Protein AF-A0A6V7NV25-F1 (afdb_monomer_lite)

Radius of gyration: 14.27 Å; chains: 1; bounding box: 36×25×39 Å

Foldseek 3Di:
DQDPVLVVLLVLLVVCVVCVVVVNCVVVVVVLVVSLVVCVVCVVVSLVSCLVPLLSLLSNLCSCVVVPHDDDPCSCQSQADPVRHGDPVQVVPPSSVVSVVVCVVSPDPPPPD

Sequence (113 aa):
MINEETVVVDDKLELIDALQQLGIDYHFEKEIKHALDSIFSKFDDIRVETKDNAYIIALLFRLLRGHGFRVSQDIFDQFKDENGSFKSNLSNQIKSLLSLYETSYMAVEEKIH

InterPro domains:
  IPR001906 Terpene synthase, N-terminal domain [PF01397] (9-110)
  IPR008930 Terpenoid cyclases/protein prenyltransferase alpha-alpha toroid [SSF48239] (11-110)
  IPR036965 Terpene synthase, N-terminal domain superfamily [G3DSA:1.50.10.130] (1-112)
  IPR050148 Terpene synthase-like [PTHR31225] (10-111)

Secondary structure (DSSP, 8-state):
---HHHHHHHHHHHHHHHHHHTT-GGGSHHHHHHHHHHHHHTHHHHHHHTTT-HHHHHHHHHHHHHTT----GGGGGGGB-TTSSBPTTGGG-HHHHHHHHHHHTT-------

pLDDT: mean 83.26, std 14.36, range [36.59, 97.81]

Structure (mmCIF, N/CA/C/O backbone):
data_AF-A0A6V7NV25-F1
#
_entry.id   AF-A0A6V7NV25-F1
#
loop_
_atom_site.group_PDB
_atom_site.id
_atom_site.type_symbol
_atom_site.label_atom_id
_atom_site.label_alt_id
_atom_site.label_comp_id
_atom_site.label_asym_id
_atom_site.label_entity_id
_atom_site.label_seq_id
_atom_site.pdbx_PDB_ins_code
_atom_site.Cartn_x
_atom_site.Cartn_y
_atom_site.Cartn_z
_atom_site.occupancy
_atom_site.B_iso_or_equiv
_atom_site.auth_seq_id
_atom_site.auth_comp_id
_atom_site.auth_asym_id
_atom_site.auth_atom_id
_atom_site.pdbx_PDB_model_num
ATOM 1 N N . MET A 1 1 ? 18.784 11.569 -1.602 1.00 36.59 1 MET A N 1
ATOM 2 C CA . MET A 1 1 ? 18.303 11.927 -0.253 1.00 36.59 1 MET A CA 1
ATOM 3 C C . MET A 1 1 ? 16.893 11.399 -0.163 1.00 36.59 1 MET A C 1
ATOM 5 O O . MET A 1 1 ? 16.108 11.740 -1.034 1.00 36.59 1 MET A O 1
ATOM 9 N N . ILE A 1 2 ? 16.623 10.501 0.780 1.00 47.16 2 ILE A N 1
ATOM 10 C CA . ILE A 1 2 ? 15.261 10.024 1.037 1.00 47.16 2 ILE A CA 1
ATOM 11 C C . ILE A 1 2 ? 14.559 11.169 1.780 1.00 47.16 2 ILE A C 1
ATOM 13 O O . ILE A 1 2 ? 15.124 11.682 2.746 1.00 47.16 2 ILE A O 1
ATOM 17 N N . ASN A 1 3 ? 13.428 11.645 1.260 1.00 56.56 3 ASN A N 1
ATOM 18 C CA . ASN A 1 3 ? 12.645 12.723 1.863 1.00 56.56 3 ASN A CA 1
ATOM 19 C C . ASN A 1 3 ? 12.005 12.188 3.161 1.00 56.56 3 ASN A C 1
ATOM 21 O O . ASN A 1 3 ? 11.512 11.061 3.185 1.00 56.56 3 ASN A O 1
ATOM 25 N N . GLU A 1 4 ? 12.045 12.962 4.250 1.00 60.41 4 GLU A N 1
ATOM 26 C CA . GLU A 1 4 ? 11.432 12.573 5.532 1.00 60.41 4 GLU A CA 1
ATOM 27 C C . GLU A 1 4 ? 9.930 12.297 5.368 1.00 60.41 4 GLU A C 1
ATOM 29 O O . GLU A 1 4 ? 9.388 11.414 6.028 1.00 60.41 4 GLU A O 1
ATOM 34 N N . GLU A 1 5 ? 9.271 12.988 4.434 1.00 60.59 5 GLU A N 1
ATOM 35 C CA . GLU A 1 5 ? 7.863 12.754 4.111 1.00 60.59 5 GLU A CA 1
ATOM 36 C C . GLU A 1 5 ? 7.623 11.359 3.504 1.00 60.59 5 GLU A C 1
ATOM 38 O O . GLU A 1 5 ? 6.633 10.717 3.853 1.00 60.59 5 GLU A O 1
ATOM 43 N N . THR A 1 6 ? 8.556 10.838 2.694 1.00 60.28 6 THR A N 1
ATOM 44 C CA . THR A 1 6 ? 8.481 9.482 2.119 1.00 60.28 6 THR A CA 1
ATOM 45 C C . THR A 1 6 ? 8.623 8.407 3.198 1.00 60.28 6 THR A C 1
ATOM 47 O O . THR A 1 6 ? 7.832 7.470 3.233 1.00 60.28 6 THR A O 1
ATOM 50 N N . VAL A 1 7 ? 9.576 8.567 4.127 1.00 63.34 7 VAL A N 1
ATOM 51 C CA . VAL A 1 7 ? 9.783 7.613 5.240 1.00 63.34 7 VAL A CA 1
ATOM 52 C C . VAL A 1 7 ? 8.521 7.503 6.100 1.00 63.34 7 VAL A C 1
ATOM 54 O O . VAL A 1 7 ? 8.102 6.412 6.470 1.00 63.34 7 VAL A O 1
ATOM 57 N N . VAL A 1 8 ? 7.854 8.633 6.349 1.00 76.12 8 VAL A N 1
ATOM 58 C CA . VAL A 1 8 ? 6.612 8.675 7.134 1.00 76.12 8 VAL A CA 1
ATOM 59 C C . VAL A 1 8 ? 5.437 8.000 6.412 1.00 76.12 8 VAL A C 1
ATOM 61 O O . VAL A 1 8 ? 4.517 7.512 7.072 1.00 76.12 8 VAL A O 1
ATOM 64 N N . VAL A 1 9 ? 5.419 7.979 5.076 1.00 84.06 9 VAL A N 1
ATOM 65 C CA . VAL A 1 9 ? 4.394 7.261 4.299 1.00 84.06 9 VAL A CA 1
ATOM 66 C C . VAL A 1 9 ? 4.655 5.757 4.316 1.00 84.06 9 VAL A C 1
ATOM 68 O O . VAL A 1 9 ? 3.708 5.000 4.542 1.00 84.06 9 VAL A O 1
ATOM 71 N N . ASP A 1 10 ? 5.910 5.335 4.150 1.00 88.06 10 ASP A N 1
ATOM 72 C CA . ASP A 1 10 ? 6.311 3.925 4.202 1.00 88.06 10 ASP A CA 1
ATOM 73 C C . ASP A 1 10 ? 5.915 3.299 5.548 1.00 88.06 10 ASP A C 1
ATOM 75 O O . ASP A 1 10 ? 5.169 2.317 5.578 1.00 88.06 10 ASP A O 1
ATOM 79 N N . ASP A 1 11 ? 6.288 3.941 6.661 1.00 90.94 11 ASP A N 1
ATOM 80 C CA . ASP A 1 11 ? 5.966 3.473 8.016 1.00 90.94 11 ASP A CA 1
ATOM 81 C C . ASP A 1 11 ? 4.448 3.365 8.253 1.00 90.94 11 ASP A C 1
ATOM 83 O O . ASP A 1 11 ? 3.968 2.454 8.933 1.00 90.94 11 ASP A O 1
ATOM 87 N N . LYS A 1 12 ? 3.656 4.284 7.683 1.00 93.00 12 LYS A N 1
ATOM 88 C CA . LYS A 1 12 ? 2.188 4.240 7.783 1.00 93.00 12 LYS A CA 1
ATOM 89 C C . LYS A 1 12 ? 1.599 3.070 7.008 1.00 93.00 12 LYS A C 1
ATOM 91 O O . LYS A 1 12 ? 0.691 2.420 7.522 1.00 93.00 12 LYS A O 1
ATOM 96 N N . LEU A 1 13 ? 2.076 2.814 5.790 1.00 93.69 13 LEU A N 1
ATOM 97 C CA . LEU A 1 13 ? 1.615 1.683 4.983 1.00 93.69 13 LEU A CA 1
ATOM 98 C C . LEU A 1 13 ? 1.954 0.360 5.675 1.00 93.69 13 LEU A C 1
ATOM 100 O O . LEU A 1 13 ? 1.082 -0.499 5.791 1.00 93.69 13 LEU A O 1
ATOM 104 N N . GLU A 1 14 ? 3.173 0.223 6.200 1.00 94.19 14 GLU A N 1
ATOM 105 C CA . GLU A 1 14 ? 3.587 -0.968 6.948 1.00 94.19 14 GLU A CA 1
ATOM 106 C C . GLU A 1 14 ? 2.778 -1.162 8.234 1.00 94.19 14 GLU A C 1
ATOM 108 O O . GLU A 1 14 ? 2.383 -2.284 8.551 1.00 94.19 14 GLU A O 1
ATOM 113 N N . LEU A 1 15 ? 2.477 -0.082 8.963 1.00 96.06 15 LEU A N 1
ATOM 114 C CA . LEU A 1 15 ? 1.642 -0.158 10.160 1.00 96.06 15 LEU A CA 1
ATOM 115 C C . LEU A 1 15 ? 0.222 -0.625 9.829 1.00 96.06 15 LEU A C 1
ATOM 117 O O . LEU A 1 15 ? -0.300 -1.511 10.505 1.00 96.06 15 LEU A O 1
ATOM 121 N N . ILE A 1 16 ? -0.405 -0.044 8.802 1.00 96.44 16 ILE A N 1
ATOM 122 C CA . ILE A 1 16 ? -1.745 -0.459 8.365 1.00 96.44 16 ILE A CA 1
ATOM 123 C C . ILE A 1 16 ? -1.717 -1.932 7.954 1.00 96.44 16 ILE A C 1
ATOM 125 O O . ILE A 1 16 ? -2.584 -2.697 8.375 1.00 96.44 16 ILE A O 1
ATOM 129 N N . ASP A 1 17 ? -0.708 -2.345 7.186 1.00 94.81 17 ASP A N 1
ATOM 130 C CA . ASP A 1 17 ? -0.560 -3.735 6.768 1.00 94.81 17 ASP A CA 1
ATOM 131 C C . ASP A 1 17 ? -0.420 -4.688 7.962 1.00 94.81 17 ASP A C 1
ATOM 133 O O . ASP A 1 17 ? -1.117 -5.698 8.039 1.00 94.81 17 ASP A O 1
ATOM 137 N N . ALA A 1 18 ? 0.407 -4.334 8.947 1.00 96.12 18 ALA A N 1
ATOM 138 C CA . ALA A 1 18 ? 0.572 -5.122 10.163 1.00 96.12 18 ALA A CA 1
ATOM 139 C C . ALA A 1 18 ? -0.745 -5.263 10.947 1.00 96.12 18 ALA A C 1
ATOM 141 O O . ALA A 1 18 ? -1.063 -6.355 11.419 1.00 96.12 18 ALA A O 1
ATOM 142 N N . LEU A 1 19 ? -1.541 -4.192 11.059 1.00 96.69 19 LEU A N 1
ATOM 143 C CA . LEU A 1 19 ? -2.858 -4.243 11.708 1.00 96.69 19 LEU A CA 1
ATOM 144 C C . LEU A 1 19 ? -3.814 -5.207 10.988 1.00 96.69 19 LEU A C 1
ATOM 146 O O . LEU A 1 19 ? -4.515 -5.973 11.653 1.00 96.69 19 LEU A O 1
ATOM 150 N N . GLN A 1 20 ? -3.809 -5.201 9.650 1.00 94.56 20 GLN A N 1
ATOM 151 C CA . GLN A 1 20 ? -4.627 -6.105 8.834 1.00 94.56 20 GLN A CA 1
ATOM 152 C C . GLN A 1 20 ? -4.165 -7.561 8.945 1.00 94.56 20 GLN A C 1
ATOM 154 O O . GLN A 1 20 ? -4.988 -8.455 9.131 1.00 94.56 20 GLN A O 1
ATOM 159 N N . GLN A 1 21 ? -2.854 -7.815 8.896 1.00 93.25 21 GLN A N 1
ATOM 160 C CA . GLN A 1 21 ? -2.291 -9.162 9.047 1.00 93.25 21 GLN A CA 1
ATOM 161 C C . GLN A 1 21 ? -2.566 -9.763 10.432 1.00 93.25 21 GLN A C 1
ATOM 163 O O . GLN A 1 21 ? -2.750 -10.973 10.562 1.00 93.25 21 GLN A O 1
ATOM 168 N N . LEU A 1 22 ? -2.618 -8.921 11.466 1.00 96.50 22 LEU A N 1
ATOM 169 C CA . LEU A 1 22 ? -2.988 -9.321 12.823 1.00 96.50 22 LEU A CA 1
ATOM 170 C C . LEU A 1 22 ? -4.508 -9.463 13.020 1.00 96.50 22 LEU A C 1
ATOM 172 O O . LEU A 1 22 ? -4.932 -9.979 14.054 1.00 96.50 22 LEU A O 1
ATOM 176 N N . GLY A 1 23 ? -5.326 -9.020 12.060 1.00 95.81 23 GLY A N 1
ATOM 177 C CA . GLY A 1 23 ? -6.788 -9.064 12.139 1.00 95.81 23 GLY A CA 1
ATOM 178 C C . GLY A 1 23 ? -7.373 -8.153 13.221 1.00 95.81 23 GLY A C 1
ATOM 179 O O . GLY A 1 23 ? -8.406 -8.484 13.802 1.00 95.81 23 GLY A O 1
ATOM 180 N N . ILE A 1 24 ? -6.695 -7.044 13.536 1.00 97.75 24 ILE A N 1
ATOM 181 C CA . ILE A 1 24 ? -7.101 -6.076 14.575 1.00 97.75 24 ILE A CA 1
ATOM 182 C C . ILE A 1 24 ? -7.397 -4.680 14.017 1.00 97.75 24 ILE A C 1
ATOM 184 O O . ILE A 1 24 ? -7.662 -3.746 14.774 1.00 97.75 24 ILE A O 1
ATOM 188 N N . ASP A 1 25 ? -7.361 -4.526 12.697 1.00 96.44 25 ASP A N 1
ATOM 189 C CA . ASP A 1 25 ? -7.649 -3.288 11.975 1.00 96.44 25 ASP A CA 1
ATOM 190 C C . ASP A 1 25 ? -9.073 -2.761 12.216 1.00 96.44 25 ASP A C 1
ATOM 192 O O . ASP A 1 25 ? -9.287 -1.550 12.180 1.00 96.44 25 ASP A O 1
ATOM 196 N N . TYR A 1 26 ? -10.017 -3.633 12.590 1.00 96.12 26 TYR A N 1
ATOM 197 C CA . TYR A 1 26 ? -11.385 -3.256 12.975 1.00 96.12 26 TYR A CA 1
ATOM 198 C C . TYR A 1 26 ? -11.460 -2.290 14.176 1.00 96.12 26 TYR A C 1
ATOM 200 O O . TYR A 1 26 ? -12.458 -1.593 14.361 1.00 96.12 26 TYR A O 1
ATOM 208 N N . HIS A 1 27 ? -10.414 -2.212 15.005 1.00 97.81 27 HIS A N 1
ATOM 209 C CA . HIS A 1 27 ? -10.335 -1.220 16.082 1.00 97.81 27 HIS A CA 1
ATOM 210 C C . HIS A 1 27 ? -9.985 0.191 15.591 1.00 97.81 27 HIS A C 1
ATOM 212 O O . HIS A 1 27 ? -10.183 1.150 16.336 1.00 97.81 27 HIS A O 1
ATOM 218 N N . PHE A 1 28 ? -9.476 0.316 14.364 1.00 96.81 28 PHE A N 1
ATOM 219 C CA . PHE A 1 28 ? -8.865 1.530 13.821 1.00 96.81 28 PHE A CA 1
ATOM 220 C C . PHE A 1 28 ? -9.443 1.918 12.452 1.00 96.81 28 PHE A C 1
ATOM 222 O O . PHE A 1 28 ? -8.795 2.623 11.680 1.00 96.81 28 PHE A O 1
ATOM 229 N N . GLU A 1 29 ? -10.646 1.448 12.106 1.00 95.88 29 GLU A N 1
ATOM 230 C CA . GLU A 1 29 ? -11.224 1.624 10.763 1.00 95.88 29 GLU A CA 1
ATOM 231 C C . GLU A 1 29 ? -11.243 3.092 10.305 1.00 95.88 29 GLU A C 1
ATOM 233 O O . GLU A 1 29 ? -10.977 3.395 9.141 1.00 95.88 29 GLU A O 1
ATOM 238 N N . LYS A 1 30 ? -11.536 4.024 11.222 1.00 97.00 30 LYS A N 1
ATOM 239 C CA . LYS A 1 30 ? -11.608 5.461 10.914 1.00 97.00 30 LYS A CA 1
ATOM 240 C C . LYS A 1 30 ? -10.224 6.050 10.670 1.00 97.00 30 LYS A C 1
ATOM 242 O O . LYS A 1 30 ? -10.041 6.811 9.723 1.00 97.00 30 LYS A O 1
ATOM 247 N N . GLU A 1 31 ? -9.266 5.701 11.516 1.00 97.06 31 GLU A N 1
ATOM 248 C CA . GLU A 1 31 ? -7.877 6.134 11.445 1.00 97.06 31 GLU A CA 1
ATOM 249 C C . GLU A 1 31 ? -7.216 5.617 10.167 1.00 97.06 31 GLU A C 1
ATOM 251 O O . GLU A 1 31 ? -6.581 6.390 9.449 1.00 97.06 31 GLU A O 1
ATOM 256 N N . ILE A 1 32 ? -7.432 4.338 9.846 1.00 97.06 32 ILE A N 1
ATOM 257 C CA . ILE A 1 32 ? -6.948 3.704 8.618 1.00 97.06 32 ILE A CA 1
ATOM 258 C C . ILE A 1 32 ? -7.559 4.397 7.404 1.00 97.06 32 ILE A C 1
ATOM 260 O O . ILE A 1 32 ? -6.826 4.808 6.507 1.00 97.06 32 ILE A O 1
ATOM 264 N N . LYS A 1 33 ? -8.881 4.605 7.391 1.00 96.06 33 LYS A N 1
ATOM 265 C CA . LYS A 1 33 ? -9.546 5.302 6.288 1.00 96.06 33 LYS A CA 1
ATOM 266 C C . LYS A 1 33 ? -8.986 6.707 6.077 1.00 96.06 33 LYS A C 1
ATOM 268 O O . LYS A 1 33 ? -8.616 7.045 4.960 1.00 96.06 33 LYS A O 1
ATOM 273 N N . HIS A 1 34 ? -8.862 7.502 7.140 1.00 96.31 34 HIS A N 1
ATOM 274 C CA . HIS A 1 34 ? -8.298 8.850 7.048 1.00 96.31 34 HIS A CA 1
ATOM 275 C C . HIS A 1 34 ? -6.842 8.844 6.558 1.00 96.31 34 HIS A C 1
ATOM 277 O O . HIS A 1 34 ? -6.447 9.722 5.788 1.00 96.31 34 HIS A O 1
ATOM 283 N N . ALA A 1 35 ? -6.037 7.870 6.990 1.00 95.62 35 ALA A N 1
ATOM 284 C CA . ALA A 1 35 ? -4.666 7.724 6.521 1.00 95.62 35 ALA A CA 1
ATOM 285 C C . ALA A 1 35 ? -4.620 7.398 5.022 1.00 95.62 35 ALA A C 1
ATOM 287 O O . ALA A 1 35 ? -3.874 8.045 4.287 1.00 95.62 35 ALA A O 1
ATOM 288 N N . LEU A 1 36 ? -5.448 6.457 4.559 1.00 96.12 36 LEU A N 1
ATOM 289 C CA . LEU A 1 36 ? -5.529 6.082 3.147 1.00 96.12 36 LEU A CA 1
ATOM 290 C C . LEU A 1 36 ? -6.097 7.207 2.273 1.00 96.12 36 LEU A C 1
ATOM 292 O O . LEU A 1 36 ? -5.556 7.437 1.198 1.00 96.12 36 LEU A O 1
ATOM 296 N N . ASP A 1 37 ? -7.095 7.962 2.742 1.00 96.38 37 ASP A N 1
ATOM 297 C CA . ASP A 1 37 ? -7.601 9.162 2.055 1.00 96.38 37 ASP A CA 1
ATOM 298 C C . ASP A 1 37 ? -6.477 10.199 1.865 1.00 96.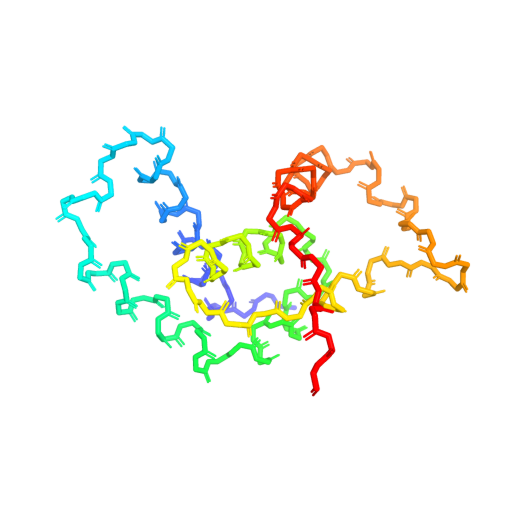38 37 ASP A C 1
ATOM 300 O O . ASP A 1 37 ? -6.293 10.757 0.780 1.00 96.38 37 ASP A O 1
ATOM 304 N N . SER A 1 38 ? -5.679 10.428 2.915 1.00 94.44 38 SER A N 1
ATOM 305 C CA . SER A 1 38 ? -4.539 11.348 2.878 1.00 94.44 38 SER A CA 1
ATOM 306 C C . SER A 1 38 ? -3.453 10.878 1.905 1.00 94.44 38 SER A C 1
ATOM 308 O O . SER A 1 38 ? -2.971 11.668 1.093 1.00 94.44 38 SER A O 1
ATOM 310 N N . ILE A 1 39 ? -3.113 9.589 1.935 1.00 94.06 39 ILE A N 1
ATOM 311 C CA . ILE A 1 39 ? -2.156 8.973 1.008 1.00 94.06 39 ILE A CA 1
ATOM 312 C C . ILE A 1 39 ? -2.663 9.068 -0.435 1.00 94.06 39 ILE A C 1
ATOM 314 O O . ILE A 1 39 ? -1.921 9.488 -1.318 1.00 94.06 39 ILE A O 1
ATOM 318 N N . PHE A 1 40 ? -3.937 8.755 -0.679 1.00 94.62 40 PHE A N 1
ATOM 319 C CA . PHE A 1 40 ? -4.528 8.814 -2.014 1.00 94.62 40 PHE A CA 1
ATOM 320 C C . PHE A 1 40 ? -4.537 10.241 -2.577 1.00 94.62 40 PHE A C 1
ATOM 322 O O . PHE A 1 40 ? -4.267 10.441 -3.758 1.00 94.62 40 PHE A O 1
ATOM 329 N N . SER A 1 41 ? -4.764 11.252 -1.732 1.00 94.50 41 SER A N 1
ATOM 330 C CA . SER A 1 41 ? -4.703 12.659 -2.155 1.00 94.50 41 SER A CA 1
ATOM 331 C C . SER A 1 41 ? -3.319 13.106 -2.647 1.00 94.50 41 SER A C 1
ATOM 333 O O . SER A 1 41 ? -3.230 14.065 -3.408 1.00 94.50 41 SER A O 1
ATOM 335 N N . LYS A 1 42 ? -2.257 12.397 -2.241 1.00 92.94 42 LYS A N 1
ATOM 336 C CA . LYS A 1 42 ? -0.856 12.635 -2.624 1.00 92.94 42 LYS A CA 1
ATOM 337 C C . LYS A 1 42 ? -0.288 11.500 -3.485 1.00 92.94 42 LYS A C 1
ATOM 339 O O . LYS A 1 42 ? 0.925 11.313 -3.547 1.00 92.94 42 LYS A O 1
ATOM 344 N N . PHE A 1 43 ? -1.158 10.702 -4.107 1.00 90.38 43 PHE A N 1
ATOM 345 C CA . PHE A 1 43 ? -0.774 9.440 -4.739 1.00 90.38 43 PHE A CA 1
ATOM 346 C C . PHE A 1 43 ? 0.330 9.599 -5.790 1.00 90.38 43 PHE A C 1
ATOM 348 O O . PHE A 1 43 ? 1.291 8.832 -5.777 1.00 90.38 43 PHE A O 1
ATOM 355 N N . ASP A 1 44 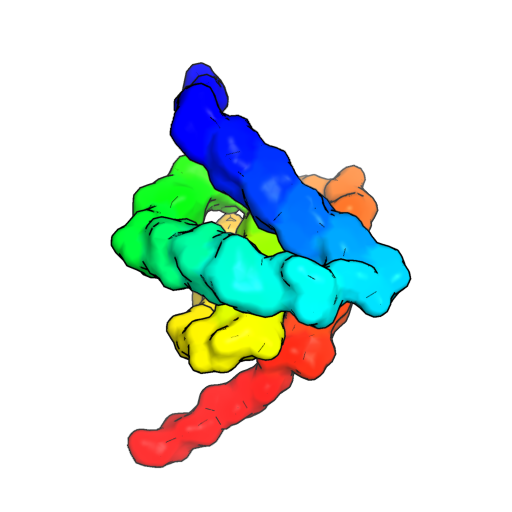? 0.219 10.596 -6.671 1.00 89.44 44 ASP A N 1
ATOM 356 C CA . ASP A 1 44 ? 1.196 10.801 -7.746 1.00 89.44 44 ASP A CA 1
ATOM 357 C C . ASP A 1 44 ? 2.575 11.210 -7.210 1.00 89.44 44 ASP A C 1
ATOM 359 O O . ASP A 1 44 ? 3.587 10.676 -7.666 1.00 89.44 44 ASP A O 1
ATOM 363 N N . ASP A 1 45 ? 2.623 12.080 -6.197 1.00 89.81 45 ASP A N 1
ATOM 364 C CA . ASP A 1 45 ? 3.874 12.499 -5.554 1.00 89.81 45 ASP A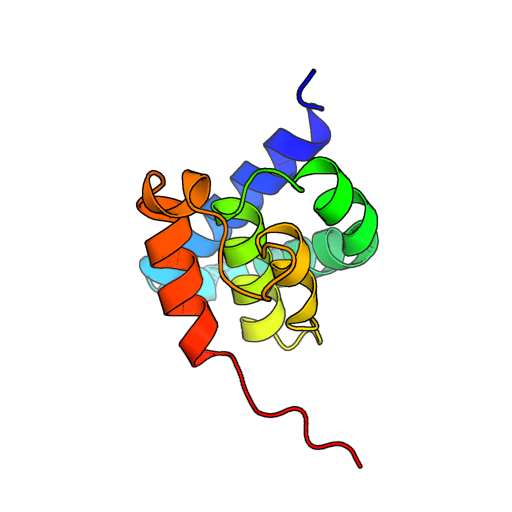 CA 1
ATOM 365 C C . ASP A 1 45 ? 4.558 11.304 -4.876 1.00 89.81 45 ASP A C 1
ATOM 367 O O . ASP A 1 45 ? 5.729 11.015 -5.134 1.00 89.81 45 ASP A O 1
ATOM 371 N N . ILE A 1 46 ? 3.795 10.535 -4.088 1.00 87.38 46 ILE A N 1
ATOM 372 C CA . ILE A 1 46 ? 4.284 9.331 -3.400 1.00 87.38 46 ILE A CA 1
ATOM 373 C C . ILE A 1 46 ? 4.790 8.304 -4.415 1.00 87.38 46 ILE A C 1
ATOM 375 O O . ILE A 1 46 ? 5.861 7.726 -4.227 1.00 87.38 46 ILE A O 1
ATOM 379 N N . ARG A 1 47 ? 4.060 8.080 -5.515 1.00 85.62 47 ARG A N 1
ATOM 380 C CA . ARG A 1 47 ? 4.464 7.153 -6.582 1.00 85.62 47 ARG A CA 1
ATOM 381 C C . ARG A 1 47 ? 5.799 7.559 -7.207 1.00 85.62 47 ARG A C 1
ATOM 383 O O . ARG A 1 47 ? 6.629 6.691 -7.474 1.00 85.62 47 ARG A O 1
ATOM 390 N N . VAL A 1 48 ? 6.010 8.852 -7.458 1.00 87.00 48 VAL A N 1
ATOM 391 C CA . VAL A 1 48 ? 7.259 9.366 -8.042 1.00 87.00 48 VAL A CA 1
ATOM 392 C C . VAL A 1 48 ? 8.430 9.209 -7.070 1.00 87.00 48 VAL A C 1
ATOM 394 O O . VAL A 1 48 ? 9.513 8.793 -7.491 1.00 87.00 48 VAL A O 1
ATOM 397 N N . GLU A 1 49 ? 8.224 9.498 -5.785 1.00 85.94 49 GLU A N 1
ATOM 398 C CA . GLU A 1 49 ? 9.257 9.365 -4.750 1.00 85.94 49 GLU A CA 1
ATOM 399 C C . GLU A 1 49 ? 9.632 7.900 -4.474 1.00 85.94 49 GLU A C 1
ATOM 401 O O . GLU A 1 49 ? 10.810 7.577 -4.316 1.00 85.94 49 GLU A O 1
ATOM 406 N N . THR A 1 50 ? 8.649 6.996 -4.482 1.00 81.00 50 THR A N 1
ATOM 407 C CA . THR A 1 50 ? 8.819 5.563 -4.168 1.00 81.00 50 THR A CA 1
ATOM 408 C C . THR A 1 50 ? 9.057 4.690 -5.404 1.00 81.00 50 THR A C 1
ATOM 410 O O . THR A 1 50 ? 9.029 3.461 -5.323 1.00 81.00 50 THR A O 1
ATOM 413 N N . LYS A 1 51 ? 9.344 5.300 -6.564 1.00 79.56 51 LYS A N 1
ATOM 414 C CA . LYS A 1 51 ? 9.403 4.621 -7.871 1.00 79.56 51 LYS A CA 1
ATOM 415 C C . LYS A 1 51 ? 10.354 3.417 -7.949 1.00 79.56 51 LYS A C 1
ATOM 417 O O . LYS A 1 51 ? 10.127 2.503 -8.738 1.00 79.56 51 LYS A O 1
ATOM 422 N N . ASP A 1 52 ? 11.408 3.413 -7.136 1.00 81.31 52 ASP A N 1
ATOM 423 C CA . ASP A 1 52 ? 12.435 2.366 -7.114 1.00 81.31 52 ASP A CA 1
ATOM 424 C C . ASP A 1 52 ? 12.176 1.298 -6.028 1.00 81.31 52 ASP A C 1
ATOM 426 O O . ASP A 1 52 ? 12.911 0.313 -5.937 1.00 81.31 52 ASP A O 1
ATOM 430 N N . ASN A 1 53 ? 11.118 1.455 -5.221 1.00 86.31 53 ASN A N 1
ATOM 431 C CA . ASN A 1 53 ? 10.747 0.551 -4.135 1.00 86.31 53 ASN A CA 1
ATOM 432 C C . ASN A 1 53 ? 9.461 -0.220 -4.472 1.00 86.31 53 ASN A C 1
ATOM 434 O O . ASN A 1 53 ? 8.342 0.185 -4.153 1.00 86.31 53 ASN A O 1
ATOM 438 N N . ALA A 1 54 ? 9.626 -1.369 -5.124 1.00 86.31 54 ALA A N 1
ATOM 439 C CA . ALA A 1 54 ? 8.505 -2.201 -5.557 1.00 86.31 54 ALA A CA 1
ATOM 440 C C . ALA A 1 54 ? 7.658 -2.762 -4.409 1.00 86.31 54 ALA A C 1
ATOM 442 O O . ALA A 1 54 ? 6.455 -2.939 -4.583 1.00 86.31 54 ALA A O 1
ATOM 443 N N . TYR A 1 55 ? 8.260 -3.010 -3.245 1.00 87.31 55 TYR A N 1
ATOM 444 C CA . TYR A 1 55 ? 7.536 -3.450 -2.056 1.00 87.31 55 TYR A CA 1
ATOM 445 C C . TYR A 1 55 ? 6.533 -2.386 -1.586 1.00 87.31 55 TYR A C 1
ATOM 447 O O . TYR A 1 55 ? 5.353 -2.694 -1.426 1.00 87.31 55 TYR A O 1
ATOM 455 N N . ILE A 1 56 ? 6.964 -1.127 -1.466 1.00 89.06 56 ILE A N 1
ATOM 456 C CA . ILE A 1 56 ? 6.079 -0.024 -1.064 1.00 89.06 56 ILE A CA 1
ATOM 457 C C . ILE A 1 56 ? 4.992 0.225 -2.106 1.00 89.06 56 ILE A C 1
ATOM 459 O O . ILE A 1 56 ? 3.827 0.366 -1.747 1.00 89.06 56 ILE A O 1
ATOM 463 N N . ILE A 1 57 ? 5.331 0.210 -3.398 1.00 90.38 57 ILE A N 1
ATOM 464 C CA . ILE A 1 57 ? 4.333 0.370 -4.465 1.00 90.38 57 ILE A CA 1
ATOM 465 C C . ILE A 1 57 ? 3.293 -0.759 -4.435 1.00 90.38 57 ILE A C 1
ATOM 467 O O . ILE A 1 57 ? 2.100 -0.506 -4.614 1.00 90.38 57 ILE A O 1
ATOM 471 N N . ALA A 1 58 ? 3.713 -2.000 -4.176 1.00 90.06 58 ALA A N 1
ATOM 472 C CA . ALA A 1 58 ? 2.795 -3.124 -4.043 1.00 90.06 58 ALA A CA 1
ATOM 473 C C . ALA A 1 58 ? 1.897 -2.994 -2.800 1.00 90.06 58 ALA A C 1
ATOM 475 O O . ALA A 1 58 ? 0.690 -3.213 -2.912 1.00 90.06 58 ALA A O 1
ATOM 476 N N . LEU A 1 59 ? 2.444 -2.576 -1.651 1.00 91.62 59 LEU A N 1
ATOM 477 C CA . LEU A 1 59 ? 1.658 -2.274 -0.448 1.00 91.62 59 LEU A CA 1
ATOM 478 C C . LEU A 1 59 ? 0.643 -1.159 -0.697 1.00 91.62 59 LEU A C 1
ATOM 480 O O . LEU A 1 59 ? -0.538 -1.326 -0.400 1.00 91.62 59 LEU A O 1
ATOM 484 N N . LEU A 1 60 ? 1.082 -0.051 -1.293 1.00 92.44 60 LEU A N 1
ATOM 485 C CA . LEU A 1 60 ? 0.237 1.082 -1.652 1.00 92.44 60 LEU A CA 1
ATOM 486 C C . LEU A 1 60 ? -0.930 0.633 -2.541 1.00 92.44 60 LEU A C 1
ATOM 488 O O . LEU A 1 60 ? -2.086 0.925 -2.237 1.00 92.44 60 LEU A O 1
ATOM 492 N N . PHE A 1 61 ? -0.643 -0.127 -3.602 1.00 92.44 61 PHE A N 1
ATOM 493 C CA . PHE A 1 61 ? -1.664 -0.680 -4.492 1.00 92.44 61 PHE A CA 1
ATOM 494 C C . PHE A 1 61 ? -2.643 -1.593 -3.743 1.00 92.44 61 PHE A C 1
ATOM 496 O O . PHE A 1 61 ? -3.857 -1.427 -3.882 1.00 92.44 61 PHE A O 1
ATOM 503 N N . ARG A 1 62 ? -2.130 -2.534 -2.936 1.00 93.50 62 ARG A N 1
ATOM 504 C CA . ARG A 1 62 ? -2.939 -3.494 -2.172 1.00 93.50 62 ARG A CA 1
ATOM 505 C C . ARG A 1 62 ? -3.875 -2.794 -1.193 1.00 93.50 62 ARG A C 1
ATOM 507 O O . ARG A 1 62 ? -5.072 -3.070 -1.193 1.00 93.50 62 ARG A O 1
ATOM 514 N N . LEU A 1 63 ? -3.337 -1.898 -0.370 1.00 94.56 63 LEU A N 1
ATOM 515 C CA . LEU A 1 63 ? -4.087 -1.211 0.678 1.00 94.56 63 LEU A CA 1
ATOM 516 C C . LEU A 1 63 ? -5.145 -0.279 0.084 1.00 94.56 63 LEU A C 1
ATOM 518 O O . LEU A 1 63 ? -6.299 -0.315 0.503 1.00 94.56 63 LEU A O 1
ATOM 522 N N . LEU A 1 64 ? -4.801 0.491 -0.950 1.00 94.81 64 LEU A N 1
ATOM 523 C CA . LEU A 1 64 ? -5.766 1.362 -1.619 1.00 94.81 64 LEU A CA 1
ATOM 524 C C . LEU A 1 64 ? -6.879 0.555 -2.307 1.00 94.81 64 LEU A C 1
ATOM 526 O O . LEU A 1 64 ? -8.058 0.813 -2.066 1.00 94.81 64 LEU A O 1
ATOM 530 N N . ARG A 1 65 ? -6.557 -0.467 -3.114 1.00 92.69 65 ARG A N 1
ATOM 531 C CA . ARG A 1 65 ? -7.607 -1.291 -3.743 1.00 92.69 65 ARG A CA 1
ATOM 532 C C . ARG A 1 65 ? -8.457 -2.041 -2.719 1.00 92.69 65 ARG A C 1
ATOM 534 O O . ARG A 1 65 ? -9.674 -2.093 -2.881 1.0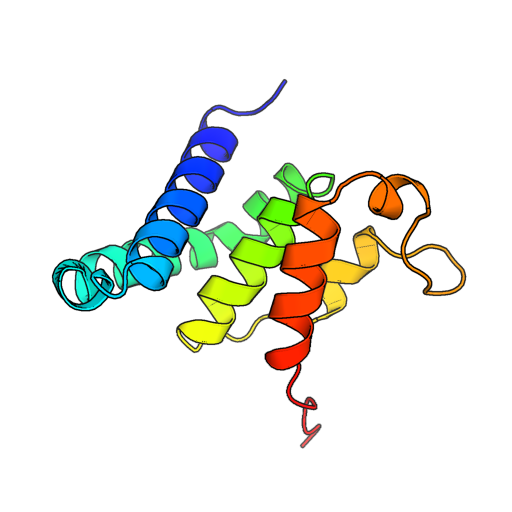0 92.69 65 ARG A O 1
ATOM 541 N N . GLY A 1 66 ? -7.842 -2.585 -1.668 1.00 90.69 66 GLY A N 1
ATOM 542 C CA . GLY A 1 66 ? -8.538 -3.297 -0.593 1.00 90.69 66 GLY A CA 1
ATOM 543 C C . GLY A 1 66 ? -9.565 -2.431 0.142 1.00 90.69 66 GLY A C 1
ATOM 544 O O . GLY A 1 66 ? -10.594 -2.939 0.576 1.00 90.69 66 GLY A O 1
ATOM 545 N N . HIS A 1 67 ? -9.334 -1.117 0.203 1.00 93.19 67 HIS A N 1
ATOM 546 C CA . HIS A 1 67 ? -10.252 -0.134 0.791 1.00 93.19 67 HIS A CA 1
ATOM 547 C C . HIS A 1 67 ? -11.149 0.577 -0.239 1.00 93.19 67 HIS A C 1
ATOM 549 O O . HIS A 1 67 ? -11.822 1.554 0.084 1.00 93.19 67 HIS A O 1
ATOM 555 N N . GLY A 1 68 ? -11.210 0.073 -1.477 1.00 91.75 68 GLY A N 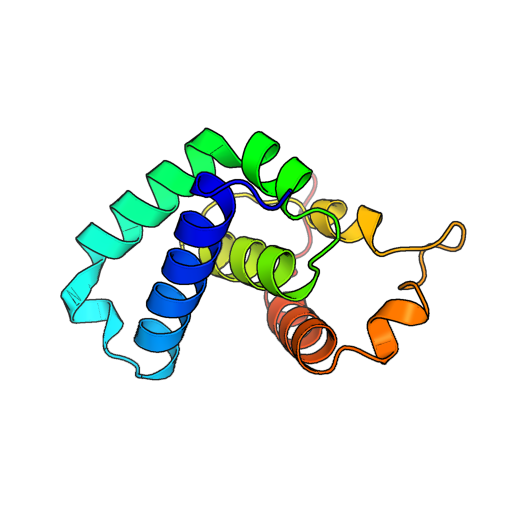1
ATOM 556 C CA . GLY A 1 68 ? -12.158 0.522 -2.503 1.00 91.75 68 GLY A CA 1
ATOM 557 C C . GLY A 1 68 ? -11.684 1.677 -3.388 1.00 91.75 68 GLY A C 1
ATOM 558 O O . GLY A 1 68 ? -12.459 2.163 -4.216 1.00 91.75 68 GLY A O 1
ATOM 559 N N . PHE A 1 69 ? -10.426 2.108 -3.269 1.00 93.69 69 PHE A N 1
ATOM 560 C CA . PHE A 1 69 ? -9.854 3.105 -4.171 1.00 93.69 69 PHE A CA 1
ATOM 561 C C . PHE A 1 69 ? -9.543 2.487 -5.539 1.00 93.69 69 PHE A C 1
ATOM 563 O O . PHE A 1 69 ? -9.072 1.352 -5.657 1.00 93.69 69 PHE A O 1
ATOM 570 N N . ARG A 1 70 ? -9.779 3.256 -6.606 1.00 91.88 70 ARG A N 1
ATOM 571 C CA . ARG A 1 70 ? -9.467 2.832 -7.975 1.00 91.88 70 ARG A CA 1
ATOM 572 C C . ARG A 1 70 ? -8.020 3.170 -8.307 1.00 91.88 70 ARG A C 1
ATOM 574 O O . ARG A 1 70 ? -7.714 4.311 -8.631 1.00 91.88 70 ARG A O 1
ATOM 581 N N . VAL A 1 71 ? -7.156 2.161 -8.250 1.00 90.38 71 VAL A N 1
ATOM 582 C CA . VAL A 1 71 ? -5.749 2.259 -8.659 1.00 90.38 71 VAL A CA 1
ATOM 583 C C . VAL A 1 71 ? -5.513 1.365 -9.879 1.00 90.38 71 VAL A C 1
ATOM 585 O O . VAL A 1 71 ? -5.877 0.181 -9.853 1.00 90.38 71 VAL A O 1
ATOM 588 N N . SER A 1 72 ? -4.938 1.931 -10.945 1.00 90.50 72 SER A N 1
ATOM 589 C CA . SER A 1 72 ? -4.574 1.186 -12.162 1.00 90.50 72 SER A CA 1
ATOM 590 C C . SER A 1 72 ? -3.406 0.231 -11.892 1.00 90.50 72 SER A C 1
ATOM 592 O O . SER A 1 72 ? -2.529 0.517 -11.075 1.00 90.50 72 SER A O 1
ATOM 594 N N . GLN A 1 73 ? -3.387 -0.900 -12.599 1.00 87.56 73 GLN A N 1
ATOM 595 C CA . GLN A 1 73 ? -2.266 -1.847 -12.583 1.00 87.56 73 GLN A CA 1
ATOM 596 C C . GLN A 1 73 ? -1.007 -1.271 -13.257 1.00 87.56 73 GLN A C 1
ATOM 598 O O . GLN A 1 73 ? 0.098 -1.739 -12.980 1.00 87.56 73 GLN A O 1
ATOM 603 N N . ASP A 1 74 ? -1.148 -0.213 -14.060 1.00 88.81 74 ASP A N 1
ATOM 604 C CA . ASP A 1 74 ? -0.045 0.450 -14.775 1.00 88.81 74 ASP A CA 1
ATOM 605 C C . ASP A 1 74 ? 0.985 1.083 -13.825 1.00 88.81 74 ASP A C 1
ATOM 607 O O . ASP A 1 74 ? 2.103 1.422 -14.218 1.00 88.81 74 ASP A O 1
ATOM 611 N N . ILE A 1 75 ? 0.659 1.221 -12.532 1.00 87.12 75 ILE A N 1
ATOM 612 C CA . ILE A 1 75 ? 1.639 1.625 -11.516 1.00 87.12 75 ILE A CA 1
ATOM 613 C C . ILE A 1 75 ? 2.851 0.678 -11.476 1.00 87.12 75 ILE A C 1
ATOM 615 O O . ILE A 1 75 ? 3.957 1.107 -11.152 1.00 87.12 75 ILE A O 1
ATOM 619 N N . PHE A 1 76 ? 2.672 -0.589 -11.864 1.00 87.12 76 PHE A N 1
ATOM 620 C CA . PHE A 1 76 ? 3.745 -1.578 -11.901 1.00 87.12 76 PHE A CA 1
ATOM 621 C C . PHE A 1 76 ? 4.605 -1.519 -13.169 1.00 87.12 76 PHE A C 1
ATOM 623 O O . PHE A 1 76 ? 5.652 -2.167 -13.211 1.00 87.12 76 PHE A O 1
ATOM 630 N N . ASP A 1 77 ? 4.232 -0.734 -14.184 1.00 87.38 77 ASP A N 1
ATOM 631 C CA . ASP A 1 77 ? 4.966 -0.678 -15.457 1.00 87.38 77 ASP A CA 1
ATOM 632 C C . ASP A 1 77 ? 6.384 -0.124 -15.300 1.00 87.38 77 ASP A C 1
ATOM 634 O O . ASP A 1 77 ? 7.295 -0.517 -16.023 1.00 87.38 77 ASP A O 1
ATOM 638 N N . GLN A 1 78 ? 6.625 0.698 -14.277 1.00 84.81 78 GLN A N 1
ATOM 639 C CA . GLN A 1 78 ? 7.968 1.175 -13.932 1.00 84.81 78 GLN A CA 1
ATOM 640 C C . GLN A 1 78 ? 8.941 0.041 -13.546 1.00 84.81 78 GLN A C 1
ATOM 642 O O . GLN A 1 78 ? 10.164 0.210 -13.627 1.00 84.81 78 GLN A O 1
ATOM 647 N N . PHE A 1 79 ? 8.416 -1.128 -13.166 1.00 84.88 79 PHE A N 1
ATOM 648 C CA . PHE A 1 79 ? 9.191 -2.326 -12.837 1.00 84.88 79 PHE A CA 1
ATOM 649 C C . PHE A 1 79 ? 9.303 -3.316 -13.996 1.00 84.88 79 PHE A C 1
ATOM 651 O O . PHE A 1 79 ? 9.975 -4.338 -13.843 1.00 84.88 79 PHE A O 1
ATOM 658 N N . LYS A 1 80 ? 8.687 -3.021 -15.145 1.00 85.88 80 LYS A N 1
ATOM 659 C CA . LYS A 1 80 ? 8.796 -3.825 -16.361 1.00 85.88 80 LYS A CA 1
ATOM 660 C C . LYS A 1 80 ? 9.919 -3.308 -17.263 1.00 85.88 80 LYS A C 1
ATOM 662 O O . LYS A 1 80 ? 10.295 -2.136 -17.214 1.00 85.88 80 LYS A O 1
ATOM 667 N N . ASP A 1 81 ? 10.508 -4.207 -18.034 1.00 87.19 81 ASP A N 1
ATOM 668 C CA . ASP A 1 81 ? 11.440 -3.909 -19.111 1.00 87.19 81 ASP A CA 1
ATOM 669 C C . ASP A 1 81 ? 10.695 -3.585 -20.418 1.00 87.19 81 ASP A C 1
ATOM 671 O O . ASP A 1 81 ? 9.465 -3.581 -20.480 1.00 87.19 81 ASP A O 1
ATOM 675 N N . GLU A 1 82 ? 11.450 -3.303 -21.478 1.00 88.31 82 GLU A N 1
ATOM 676 C CA . GLU A 1 82 ? 10.916 -3.010 -22.815 1.00 88.31 82 GLU A CA 1
ATOM 677 C C . GLU A 1 82 ? 10.116 -4.167 -23.437 1.00 88.31 82 GLU A C 1
ATOM 679 O O . GLU A 1 82 ? 9.297 -3.939 -24.326 1.00 88.31 82 GLU A O 1
ATOM 684 N N . ASN A 1 83 ? 10.300 -5.394 -22.940 1.00 88.00 83 ASN A N 1
ATOM 685 C CA . ASN A 1 83 ? 9.557 -6.581 -23.360 1.00 88.00 83 ASN A CA 1
ATOM 686 C C . ASN A 1 83 ? 8.304 -6.818 -22.496 1.00 88.00 83 ASN A C 1
ATOM 688 O O . ASN A 1 83 ? 7.617 -7.825 -22.674 1.00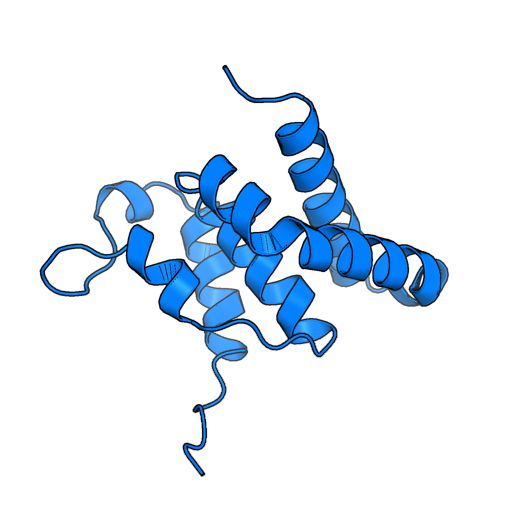 88.00 83 ASN A O 1
ATOM 692 N N . GLY A 1 84 ? 8.012 -5.930 -21.537 1.00 82.44 84 GLY A N 1
ATOM 693 C CA . GLY A 1 84 ? 6.899 -6.056 -20.597 1.00 82.44 84 GLY A CA 1
ATOM 694 C C . GLY A 1 84 ? 7.140 -7.056 -19.460 1.00 82.44 84 GLY A C 1
ATOM 695 O O . GLY A 1 84 ? 6.224 -7.323 -18.681 1.00 82.44 84 GLY A O 1
ATOM 696 N N . SER A 1 85 ? 8.351 -7.605 -19.340 1.00 85.38 85 SER A N 1
ATOM 697 C CA . SER A 1 85 ? 8.730 -8.536 -18.272 1.00 85.38 85 SER A CA 1
ATOM 698 C C . SER A 1 85 ? 9.261 -7.784 -17.057 1.00 85.38 85 SER A C 1
ATOM 700 O O . SER A 1 85 ? 9.882 -6.737 -17.195 1.00 85.38 85 SER A O 1
ATOM 702 N N . PHE A 1 86 ? 9.051 -8.299 -15.843 1.00 82.69 86 PHE A N 1
ATOM 703 C CA . PHE A 1 86 ? 9.631 -7.671 -14.652 1.00 82.69 86 PHE A CA 1
ATOM 704 C C . PHE A 1 86 ? 11.164 -7.669 -14.717 1.00 82.69 86 PHE A C 1
ATOM 706 O O . PHE A 1 86 ? 11.786 -8.690 -15.020 1.00 82.69 86 PHE A O 1
ATOM 713 N N . LYS A 1 87 ? 11.774 -6.520 -14.404 1.00 83.44 87 LYS A N 1
ATOM 714 C CA . LYS A 1 87 ? 13.230 -6.326 -14.434 1.00 83.44 87 LYS A CA 1
ATOM 715 C C . LYS A 1 87 ? 13.936 -7.341 -13.528 1.00 83.44 87 LYS A C 1
ATOM 717 O O . LYS A 1 87 ? 13.526 -7.575 -12.394 1.00 83.44 87 LYS A O 1
ATOM 722 N N . SER A 1 88 ? 15.056 -7.896 -13.987 1.00 77.06 88 SER A N 1
ATOM 723 C CA . SER A 1 88 ? 15.806 -8.943 -13.268 1.00 77.06 88 SER A CA 1
ATOM 724 C C . SER A 1 88 ? 16.385 -8.502 -11.917 1.00 77.06 88 SER A C 1
ATOM 726 O O . SER A 1 88 ? 16.626 -9.324 -11.043 1.00 77.06 88 SER A O 1
ATOM 728 N N . ASN A 1 89 ? 16.586 -7.205 -11.684 1.00 75.31 89 ASN A N 1
ATOM 729 C CA . ASN A 1 89 ? 17.003 -6.706 -10.371 1.00 75.31 89 ASN A CA 1
ATOM 730 C C . ASN A 1 89 ? 15.905 -6.853 -9.297 1.00 75.31 89 ASN A C 1
ATOM 732 O O . ASN A 1 89 ? 16.217 -6.880 -8.105 1.00 75.31 89 ASN A O 1
ATOM 736 N N . LEU A 1 90 ? 14.642 -6.987 -9.710 1.00 71.50 90 LEU A N 1
ATOM 737 C CA . LEU A 1 90 ? 13.496 -7.197 -8.833 1.00 71.50 90 LEU A CA 1
ATOM 738 C C . LEU A 1 90 ? 13.450 -8.622 -8.278 1.00 71.50 90 LEU A C 1
ATOM 740 O O . LEU A 1 90 ? 13.028 -8.818 -7.140 1.00 71.50 90 LEU A O 1
ATOM 744 N N . SER A 1 91 ? 13.949 -9.612 -9.032 1.00 61.91 91 SER A N 1
ATOM 745 C CA . SER A 1 91 ? 13.950 -11.013 -8.592 1.00 61.91 91 SER A CA 1
ATOM 746 C C . SER A 1 91 ? 14.842 -11.264 -7.373 1.00 61.91 91 SER A C 1
ATOM 748 O O . SER A 1 91 ? 14.697 -12.279 -6.699 1.00 61.91 91 SER A O 1
ATOM 750 N N . ASN A 1 92 ? 15.741 -10.327 -7.064 1.00 62.81 92 ASN A N 1
ATOM 751 C CA . ASN A 1 92 ? 16.602 -10.384 -5.885 1.00 62.81 92 ASN A CA 1
ATOM 752 C C . ASN A 1 92 ? 15.939 -9.783 -4.631 1.00 62.81 92 ASN A C 1
ATOM 754 O O . ASN A 1 92 ? 16.507 -9.859 -3.543 1.00 62.81 92 ASN A O 1
ATOM 758 N N . GLN A 1 93 ? 14.748 -9.186 -4.757 1.00 73.81 93 GLN A N 1
ATOM 759 C CA . GLN A 1 93 ? 14.023 -8.549 -3.659 1.00 73.81 93 GLN A CA 1
ATOM 760 C C . GLN A 1 93 ? 12.813 -9.401 -3.256 1.00 73.81 93 GLN A C 1
ATOM 762 O O . GLN A 1 93 ? 11.705 -9.217 -3.755 1.00 73.81 93 GLN A O 1
ATOM 767 N N . ILE A 1 94 ? 13.022 -10.337 -2.322 1.00 65.81 94 ILE A N 1
ATOM 768 C CA . ILE A 1 94 ? 11.998 -11.306 -1.877 1.00 65.81 94 ILE A CA 1
ATOM 769 C C . ILE A 1 94 ? 10.712 -10.614 -1.405 1.00 65.81 94 ILE A C 1
ATOM 771 O O . ILE A 1 94 ? 9.623 -11.057 -1.758 1.00 65.81 94 ILE A O 1
ATOM 775 N N . LYS A 1 95 ? 10.826 -9.508 -0.655 1.00 71.06 95 LYS A N 1
ATOM 776 C CA . LYS A 1 95 ? 9.661 -8.729 -0.204 1.00 71.06 95 LYS A CA 1
ATOM 777 C C . LYS A 1 95 ? 8.866 -8.159 -1.380 1.00 71.06 95 LYS A C 1
ATOM 779 O O . LYS A 1 95 ? 7.653 -8.296 -1.414 1.00 71.06 95 LYS A O 1
ATOM 784 N N . SER A 1 96 ? 9.552 -7.598 -2.373 1.00 70.81 96 SER A N 1
ATOM 785 C CA . SER A 1 96 ? 8.920 -7.059 -3.579 1.00 70.81 96 SER A CA 1
ATOM 786 C C . SER A 1 96 ? 8.209 -8.151 -4.385 1.00 70.81 96 SER A C 1
ATOM 788 O O . SER A 1 96 ? 7.083 -7.949 -4.826 1.00 70.81 96 SER A O 1
ATOM 790 N N . LEU A 1 97 ? 8.824 -9.331 -4.531 1.00 75.50 97 LEU A N 1
ATOM 791 C CA . LEU A 1 97 ? 8.199 -10.480 -5.198 1.00 75.50 97 LEU A CA 1
ATOM 792 C C . LEU A 1 97 ? 6.958 -10.985 -4.455 1.00 75.50 97 LEU A C 1
ATOM 794 O O . LEU A 1 97 ? 5.933 -11.240 -5.084 1.00 75.50 97 LEU A O 1
ATOM 798 N N . LEU A 1 98 ? 7.045 -11.125 -3.130 1.00 75.62 98 LEU A N 1
ATOM 799 C CA . LEU A 1 98 ? 5.932 -11.589 -2.306 1.00 75.62 98 LEU A CA 1
ATOM 800 C C . LEU A 1 98 ? 4.752 -10.616 -2.381 1.00 75.62 98 LEU A C 1
ATOM 802 O O . LEU A 1 98 ? 3.627 -11.036 -2.640 1.00 75.62 98 LEU A O 1
ATOM 806 N N . SER A 1 99 ? 5.013 -9.316 -2.247 1.00 74.38 99 SER A N 1
ATOM 807 C CA . SER A 1 99 ? 3.957 -8.310 -2.337 1.00 74.38 99 SER A CA 1
ATOM 808 C C . SER A 1 99 ? 3.341 -8.238 -3.736 1.00 74.38 99 SER A C 1
ATOM 810 O O . SER A 1 99 ? 2.129 -8.084 -3.844 1.00 74.38 99 SER A O 1
ATOM 812 N N . LEU A 1 100 ? 4.121 -8.415 -4.812 1.00 78.56 100 LEU A N 1
ATOM 813 C CA . LEU A 1 100 ? 3.578 -8.507 -6.178 1.00 78.56 100 LEU A CA 1
ATOM 814 C C . LEU A 1 100 ? 2.705 -9.749 -6.392 1.00 78.56 100 LEU A C 1
ATOM 816 O O . LEU A 1 100 ? 1.706 -9.706 -7.109 1.00 78.56 100 LEU A O 1
ATOM 820 N N . TYR A 1 101 ? 3.071 -10.867 -5.772 1.00 78.56 101 TYR A N 1
ATOM 821 C CA . TYR A 1 101 ? 2.251 -12.070 -5.805 1.00 78.56 101 TYR A CA 1
ATOM 822 C C . TYR A 1 101 ? 0.915 -11.849 -5.086 1.00 78.56 101 TYR A C 1
ATOM 824 O O . TYR A 1 101 ? -0.136 -12.146 -5.649 1.00 78.56 101 TYR A O 1
ATOM 832 N N . GLU A 1 102 ? 0.927 -11.259 -3.890 1.00 78.94 102 GLU A N 1
ATOM 833 C CA . GLU A 1 102 ? -0.293 -10.920 -3.146 1.00 78.94 102 GLU A CA 1
ATOM 834 C C . GLU A 1 102 ? -1.205 -9.961 -3.926 1.00 78.94 102 GLU A C 1
ATOM 836 O O . GLU A 1 102 ? -2.419 -10.168 -3.980 1.00 78.94 102 GLU A O 1
ATOM 841 N N . THR A 1 103 ? -0.642 -8.935 -4.575 1.00 75.06 103 THR A N 1
ATOM 842 C CA . THR A 1 103 ? -1.428 -7.964 -5.354 1.00 75.06 103 THR A CA 1
ATOM 843 C C . THR A 1 103 ? -2.033 -8.559 -6.619 1.00 75.06 103 THR A C 1
ATOM 845 O O . THR A 1 103 ? -3.085 -8.087 -7.055 1.00 75.06 103 THR A O 1
ATOM 848 N N . SER A 1 104 ? -1.438 -9.614 -7.187 1.00 76.94 104 SER A N 1
ATOM 849 C CA . SER A 1 104 ? -1.989 -10.296 -8.365 1.00 76.94 104 SER A CA 1
ATOM 850 C C . SER A 1 104 ? -3.393 -10.866 -8.118 1.00 76.94 104 SER A C 1
ATOM 852 O O . SER A 1 104 ? -4.227 -10.860 -9.018 1.00 76.94 104 SER A O 1
ATOM 854 N N . TYR A 1 105 ? -3.719 -11.244 -6.877 1.00 76.94 105 TYR A N 1
ATOM 855 C CA . TYR A 1 105 ? -5.064 -11.694 -6.499 1.00 76.94 105 TYR A CA 1
ATOM 856 C C . TYR A 1 105 ? -6.102 -10.567 -6.453 1.00 76.94 105 TYR A C 1
ATOM 858 O O . TYR A 1 105 ? -7.303 -10.829 -6.457 1.00 76.94 105 TYR A O 1
ATOM 866 N N . MET A 1 106 ? -5.655 -9.309 -6.424 1.00 70.38 106 MET A N 1
ATOM 867 C CA . MET A 1 106 ? -6.507 -8.116 -6.461 1.00 70.38 106 MET A CA 1
ATOM 868 C C . MET A 1 106 ? -6.642 -7.526 -7.873 1.00 70.38 106 MET A C 1
ATOM 870 O O . MET A 1 106 ? -7.315 -6.505 -8.075 1.00 70.38 106 MET A O 1
ATOM 874 N N . ALA A 1 107 ? -6.009 -8.160 -8.863 1.00 65.62 107 ALA A N 1
ATOM 875 C CA . ALA A 1 107 ? -6.129 -7.821 -10.270 1.00 65.62 107 ALA A CA 1
ATOM 876 C C . ALA A 1 107 ? -7.484 -8.305 -10.812 1.00 65.62 107 ALA A C 1
ATOM 878 O O . ALA A 1 107 ? -7.599 -9.357 -11.430 1.00 65.62 107 ALA A O 1
ATOM 879 N N . VAL A 1 108 ? -8.545 -7.539 -10.563 1.00 64.69 108 VAL A N 1
ATOM 880 C CA . VAL A 1 108 ? -9.818 -7.722 -11.276 1.00 64.69 108 VAL A CA 1
ATOM 881 C C . VAL A 1 108 ? -9.666 -7.140 -12.685 1.00 64.69 108 VAL A C 1
ATOM 883 O O . VAL A 1 108 ? -9.120 -6.039 -12.811 1.00 64.69 108 VAL A O 1
ATOM 886 N N . GLU A 1 109 ? -10.136 -7.858 -13.716 1.00 55.75 109 GLU A N 1
ATOM 887 C CA . GLU A 1 109 ? -10.256 -7.343 -15.090 1.00 55.75 109 GLU A CA 1
ATOM 888 C C . GLU A 1 109 ? -10.941 -5.972 -15.060 1.00 55.75 109 GLU A C 1
ATOM 890 O O . GLU A 1 109 ? -12.067 -5.837 -14.565 1.00 55.75 109 GLU A O 1
ATOM 895 N N . GLU A 1 110 ? -10.274 -4.950 -15.600 1.00 52.34 110 GLU A N 1
ATOM 896 C CA . GLU A 1 110 ? -10.952 -3.709 -15.942 1.00 52.34 110 GLU A CA 1
ATOM 897 C C . GLU A 1 110 ? -11.971 -4.039 -17.032 1.00 52.34 110 GLU A C 1
ATOM 899 O O . GLU A 1 110 ? -11.640 -4.163 -18.210 1.00 52.34 110 GLU A O 1
ATOM 904 N N . LYS A 1 111 ? -13.235 -4.229 -16.640 1.00 37.62 111 LYS A N 1
ATOM 905 C CA . LYS A 1 111 ? -14.333 -4.197 -17.600 1.00 37.62 111 LYS A CA 1
ATOM 906 C C . LYS A 1 111 ? -14.380 -2.792 -18.179 1.00 37.62 111 LYS A C 1
ATOM 908 O O . LYS A 1 111 ? -14.957 -1.888 -17.579 1.00 37.62 111 LYS A O 1
ATOM 913 N N . ILE A 1 112 ? -13.764 -2.644 -19.345 1.00 42.62 112 ILE A N 1
ATOM 914 C CA . ILE A 1 112 ? -13.994 -1.533 -20.257 1.00 42.62 112 ILE A CA 1
ATOM 915 C C . ILE A 1 112 ? -15.502 -1.543 -20.547 1.00 42.62 112 ILE A C 1
ATOM 917 O O . ILE A 1 112 ? -16.026 -2.524 -21.084 1.00 42.62 112 ILE A O 1
ATOM 921 N N . HIS A 1 113 ? -16.210 -0.507 -20.102 1.00 38.62 113 HIS A N 1
ATOM 922 C CA . HIS A 1 113 ? -17.595 -0.234 -20.479 1.00 38.62 113 HIS A CA 1
ATOM 923 C C . HIS A 1 113 ? -17.626 1.059 -21.278 1.00 38.62 113 HIS A C 1
ATOM 925 O O . HIS A 1 113 ? -17.005 2.036 -20.800 1.00 38.62 113 HIS A O 1
#

Organism: NCBI:txid296719